Protein AF-A0A930SNF2-F1 (afdb_monomer)

Mean predicted aligned error: 8.28 Å

Solvent-accessible surface area (backbone atoms only — not comparable to full-atom values): 6189 Å² total; per-residue (Å²): 136,76,98,61,54,74,67,57,53,51,52,49,52,52,51,51,51,49,52,54,45,64,63,30,57,90,46,80,27,75,88,36,82,74,77,52,73,66,47,58,56,51,40,62,56,51,44,49,54,75,71,43,99,58,90,47,79,69,43,73,51,49,83,80,39,59,67,55,52,53,38,48,51,53,49,43,62,69,77,59,52,85,65,78,75,76,75,89,83,75,73,77,95,73,81,94,124

Foldseek 3Di:
DDPDDPVVVVVVVVVVLVVQLVCCPVALENVHPDHDVVLVVLLVVLCCLAPNPDDDPSNVCVVVRVVSVVSNVSVCVVPVDPPDDDPPPDDDPDDPD

Sequence (97 aa):
MGRHSPAEIYDFGRQDLSAVSDFLGDKPFLMGNPPTSIDATAYGFLANLFRASLTSPLTAEASGWENLVAYCDRIEARFWQPAAAWPRSRLPHCLLW

Secondary structure (DSSP, 8-state):
--SS-HHHHHHHHHHHHHHHHHHHTT-SSTTSSS--HHHHHHHHHHHHHHTS---SHHHHTGGG-HHHHHHHHHHHHHH-S--S---TT---S----

Nearest PDB structures (foldseek):
  8bcq-assembly2_B  TM=7.747E-01  e=3.780E-01  Plasmodium berghei ANKA
  8bcq-assembly1_A  TM=7.641E-01  e=5.123E-01  Plasmodium berghei ANKA
  1gsu-assembly1_B  TM=7.949E-01  e=6.533E-01  Gallus gallus
  8bhd-assembly1_C  TM=8.237E-01  e=7.840E-01  Plasmodium berghei ANKA
  1c72-assembly2_D  TM=5.304E-01  e=4.269E-01  Gallus gallus

Radius of gyration: 17.52 Å; Cα contacts (8 Å, |Δi|>4): 46; chains: 1; bounding box: 37×40×35 Å

Structure (mmCIF, N/CA/C/O backbone):
data_AF-A0A930SNF2-F1
#
_entry.id   AF-A0A930SNF2-F1
#
loop_
_atom_site.group_PDB
_atom_site.id
_atom_site.type_symbol
_atom_site.label_atom_id
_atom_site.label_alt_id
_atom_site.label_comp_id
_atom_site.label_asym_id
_atom_site.label_entity_id
_atom_site.label_seq_id
_atom_site.pdbx_PDB_ins_code
_atom_site.Cartn_x
_atom_site.Cartn_y
_atom_site.Cartn_z
_atom_site.occupancy
_atom_site.B_iso_or_equiv
_atom_site.auth_seq_id
_atom_site.auth_comp_id
_atom_site.auth_asym_id
_atom_site.auth_atom_id
_atom_site.pdbx_PDB_model_num
ATOM 1 N N . MET A 1 1 ? 25.012 -4.581 -11.074 1.00 53.66 1 MET A N 1
ATOM 2 C CA . MET A 1 1 ? 23.890 -4.911 -11.979 1.00 53.66 1 MET A CA 1
ATOM 3 C C . MET A 1 1 ? 22.977 -5.892 -11.259 1.00 53.66 1 MET A C 1
ATOM 5 O O . MET A 1 1 ? 23.500 -6.833 -10.670 1.00 53.66 1 MET A O 1
ATOM 9 N N . GLY A 1 2 ? 21.669 -5.620 -11.204 1.00 78.19 2 GLY A N 1
ATOM 10 C CA . GLY A 1 2 ? 20.690 -6.465 -10.506 1.00 78.19 2 GLY A CA 1
ATOM 11 C C . GLY A 1 2 ? 20.460 -7.798 -11.223 1.00 78.19 2 GLY A C 1
ATOM 12 O O . GLY A 1 2 ? 20.642 -7.881 -12.432 1.00 78.19 2 GLY A O 1
ATOM 13 N N . ARG A 1 3 ? 20.084 -8.842 -10.472 1.00 90.88 3 ARG A N 1
ATOM 14 C CA . ARG A 1 3 ? 19.851 -10.206 -10.992 1.00 90.88 3 ARG A CA 1
ATOM 15 C C . ARG A 1 3 ? 18.568 -10.358 -11.818 1.00 90.88 3 ARG A C 1
ATOM 17 O O . ARG A 1 3 ? 18.381 -11.409 -12.415 1.00 90.88 3 ARG A O 1
ATOM 24 N N . HIS A 1 4 ? 17.713 -9.339 -11.830 1.00 92.50 4 HIS A N 1
ATOM 25 C CA . HIS A 1 4 ? 16.408 -9.358 -12.480 1.00 92.50 4 HIS A CA 1
ATOM 26 C C . HIS A 1 4 ? 16.338 -8.280 -13.552 1.00 92.50 4 HIS A C 1
ATOM 28 O O . HIS A 1 4 ? 16.832 -7.162 -13.365 1.00 92.50 4 HIS A O 1
ATOM 34 N N . SER A 1 5 ? 15.718 -8.629 -14.671 1.00 94.62 5 SER A N 1
ATOM 35 C CA . SER A 1 5 ? 15.338 -7.688 -15.711 1.00 94.62 5 SER A CA 1
ATOM 36 C C . SER A 1 5 ? 14.270 -6.712 -15.195 1.00 94.62 5 SER A C 1
ATOM 38 O O . SER A 1 5 ? 13.535 -7.025 -14.256 1.00 94.62 5 SER A O 1
ATOM 40 N N . PRO A 1 6 ? 14.131 -5.530 -15.819 1.00 92.00 6 PRO A N 1
ATOM 41 C CA . PRO A 1 6 ? 13.053 -4.605 -15.482 1.00 92.00 6 PRO A CA 1
ATOM 42 C C . PRO A 1 6 ? 11.660 -5.243 -15.568 1.00 92.00 6 PRO A C 1
ATOM 44 O O . PRO A 1 6 ? 10.830 -4.987 -14.705 1.00 92.00 6 PRO A O 1
ATOM 47 N N . ALA A 1 7 ? 11.417 -6.100 -16.565 1.00 92.38 7 ALA A N 1
ATOM 48 C CA . ALA A 1 7 ? 10.141 -6.797 -16.720 1.00 92.38 7 ALA A CA 1
ATOM 49 C C . ALA A 1 7 ? 9.842 -7.714 -15.524 1.00 92.38 7 ALA A C 1
ATOM 51 O O . ALA A 1 7 ? 8.772 -7.608 -14.936 1.00 92.38 7 ALA A O 1
ATOM 52 N N . GLU A 1 8 ? 10.817 -8.525 -15.097 1.00 95.44 8 GLU A N 1
ATOM 53 C CA . GLU A 1 8 ? 10.667 -9.390 -13.917 1.00 95.44 8 GLU A CA 1
ATOM 54 C C . GLU A 1 8 ? 10.400 -8.580 -12.644 1.00 95.44 8 GLU A C 1
ATOM 56 O O . GLU A 1 8 ? 9.564 -8.966 -11.835 1.00 95.44 8 GLU A O 1
ATOM 61 N N . ILE A 1 9 ? 11.059 -7.427 -12.477 1.00 94.69 9 ILE A N 1
ATOM 62 C CA . ILE A 1 9 ? 10.834 -6.545 -11.321 1.00 94.69 9 ILE A CA 1
ATOM 63 C C . ILE A 1 9 ? 9.384 -6.044 -11.286 1.00 94.69 9 ILE A C 1
ATOM 65 O O . ILE A 1 9 ? 8.765 -6.033 -10.221 1.00 94.69 9 ILE A O 1
ATOM 69 N N . TYR A 1 10 ? 8.828 -5.636 -12.430 1.00 93.75 10 TYR A N 1
ATOM 70 C CA . TYR A 1 10 ? 7.435 -5.190 -12.492 1.00 93.75 10 TYR A CA 1
ATOM 71 C C . TYR A 1 10 ? 6.446 -6.340 -12.310 1.00 93.75 10 TYR A C 1
ATOM 73 O O . TYR A 1 10 ? 5.421 -6.151 -11.658 1.00 93.75 10 TYR A O 1
ATOM 81 N N . ASP A 1 11 ? 6.763 -7.533 -12.810 1.00 95.12 11 ASP A N 1
ATOM 82 C CA . ASP A 1 11 ? 5.929 -8.713 -12.593 1.00 95.12 11 ASP A CA 1
ATOM 83 C C . ASP A 1 11 ? 5.905 -9.136 -11.122 1.00 95.12 11 ASP A C 1
ATOM 85 O O . ASP A 1 11 ? 4.839 -9.497 -10.622 1.00 95.12 11 ASP A O 1
ATOM 89 N N . PHE A 1 12 ? 7.027 -9.031 -10.402 1.00 95.62 12 PHE A N 1
ATOM 90 C CA . PHE A 1 12 ? 7.052 -9.232 -8.950 1.00 95.62 12 PHE A CA 1
ATOM 91 C C . PHE A 1 12 ? 6.203 -8.189 -8.229 1.00 95.62 12 PHE A C 1
ATOM 93 O O . PHE A 1 12 ? 5.357 -8.552 -7.421 1.00 95.62 12 PHE A O 1
ATOM 100 N N . GLY A 1 13 ? 6.338 -6.909 -8.589 1.00 94.31 13 GLY A N 1
ATOM 101 C CA . GLY A 1 13 ? 5.506 -5.858 -8.003 1.00 94.31 13 GLY A CA 1
ATOM 102 C C . GLY A 1 13 ? 4.010 -6.079 -8.242 1.00 94.31 13 GLY A C 1
ATOM 103 O O . GLY A 1 13 ? 3.206 -5.876 -7.336 1.00 94.31 13 GLY A O 1
ATOM 104 N N . ARG A 1 14 ? 3.617 -6.555 -9.431 1.00 95.31 14 ARG A N 1
ATOM 105 C CA . ARG A 1 14 ? 2.216 -6.893 -9.723 1.00 95.31 14 ARG A CA 1
ATOM 106 C C . ARG A 1 14 ? 1.730 -8.074 -8.881 1.00 95.31 14 ARG A C 1
ATOM 108 O O . ARG A 1 14 ? 0.609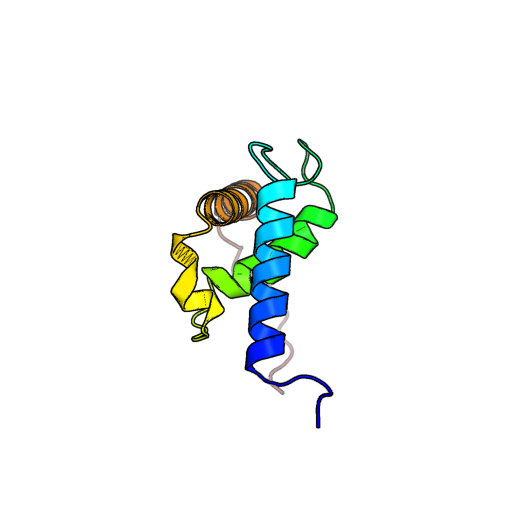 -8.036 -8.380 1.00 95.31 14 ARG A O 1
ATOM 115 N N . GLN A 1 15 ? 2.560 -9.103 -8.710 1.00 96.88 15 GLN A N 1
ATOM 116 C CA . GLN A 1 15 ? 2.242 -10.252 -7.856 1.00 96.88 15 GLN A CA 1
ATOM 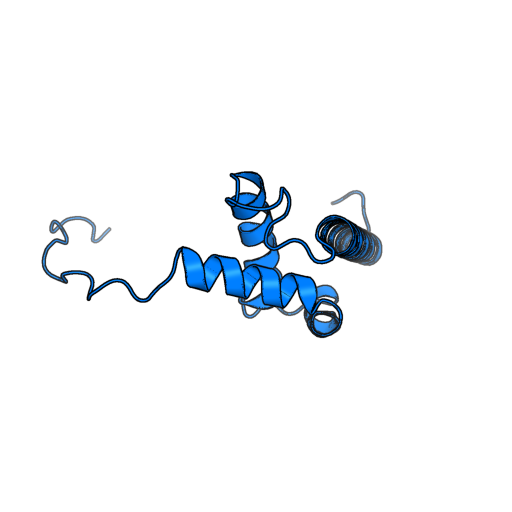117 C C . GLN A 1 15 ? 2.089 -9.839 -6.389 1.00 96.88 15 GLN A C 1
ATOM 119 O O . GLN A 1 15 ? 1.131 -10.262 -5.745 1.00 96.88 15 GLN A O 1
ATOM 124 N N . ASP A 1 16 ? 2.963 -8.965 -5.888 1.00 96.12 16 ASP A N 1
ATOM 125 C CA . ASP A 1 16 ? 2.878 -8.432 -4.528 1.00 96.12 16 ASP A CA 1
ATOM 126 C C . ASP A 1 16 ? 1.583 -7.631 -4.323 1.00 96.12 16 ASP A C 1
ATOM 128 O O . ASP A 1 16 ? 0.874 -7.842 -3.339 1.00 9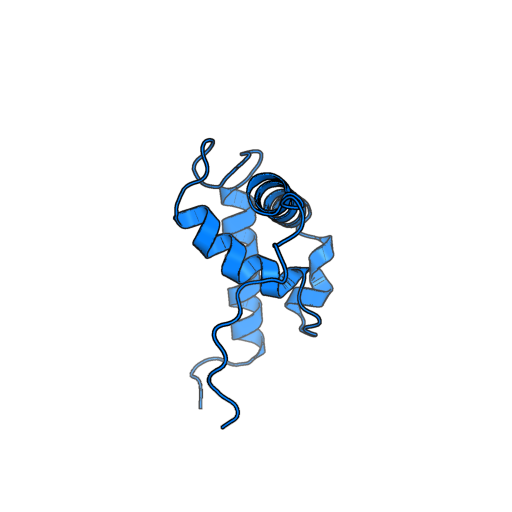6.12 16 ASP A O 1
ATOM 132 N N . LEU A 1 17 ? 1.222 -6.754 -5.270 1.00 96.38 17 LEU A N 1
ATOM 133 C CA . LEU A 1 17 ? -0.037 -6.001 -5.214 1.00 96.38 17 LEU A CA 1
ATOM 134 C C . LEU A 1 17 ? -1.258 -6.923 -5.245 1.00 96.38 17 LEU A C 1
ATOM 136 O O . LEU A 1 17 ? -2.180 -6.723 -4.454 1.00 96.38 17 LEU A O 1
ATOM 140 N N . SER A 1 18 ? -1.241 -7.959 -6.091 1.00 96.94 18 SER A N 1
ATOM 141 C CA . SER A 1 18 ? -2.297 -8.977 -6.122 1.00 96.94 18 SER A CA 1
ATOM 142 C C . SER A 1 18 ? -2.425 -9.670 -4.776 1.00 96.94 18 SER A C 1
ATOM 144 O O . SER A 1 18 ? -3.508 -9.699 -4.207 1.00 96.94 18 SER A O 1
ATOM 146 N N . ALA A 1 19 ? -1.316 -10.151 -4.217 1.00 98.00 19 ALA A N 1
ATOM 147 C CA . ALA A 1 19 ? -1.324 -10.857 -2.946 1.00 98.00 19 ALA A CA 1
ATOM 148 C C . ALA A 1 19 ? -1.835 -9.976 -1.797 1.00 98.00 19 ALA A C 1
ATOM 150 O O . ALA A 1 19 ? -2.609 -10.443 -0.963 1.00 98.00 19 ALA A O 1
ATOM 151 N N . VAL A 1 20 ? -1.438 -8.699 -1.748 1.00 97.81 20 VAL A N 1
ATOM 152 C CA . VAL A 1 20 ? -1.930 -7.755 -0.733 1.00 97.81 20 VAL A CA 1
ATOM 153 C C . VAL A 1 20 ? -3.412 -7.449 -0.940 1.00 97.81 20 VAL A C 1
ATOM 155 O O . VAL A 1 20 ? -4.155 -7.414 0.039 1.00 97.81 20 VAL A O 1
ATOM 158 N N . SER A 1 21 ? -3.851 -7.260 -2.185 1.00 98.06 21 SER A N 1
ATOM 159 C CA . SER A 1 21 ? -5.257 -7.048 -2.541 1.00 98.06 21 SER A CA 1
ATOM 160 C C . SER A 1 21 ? 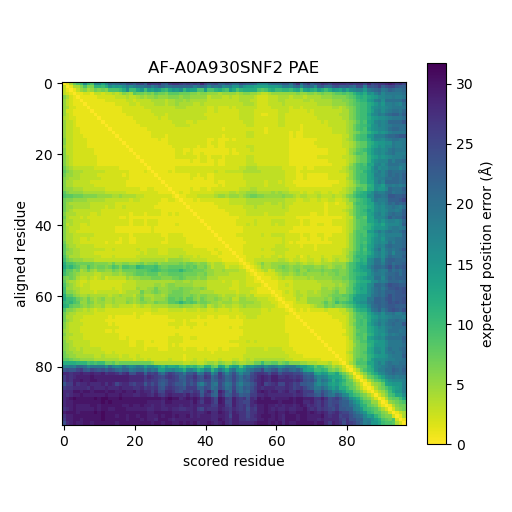-6.128 -8.231 -2.115 1.00 98.06 21 SER A C 1
ATOM 162 O O . SER A 1 21 ? -7.103 -8.048 -1.384 1.00 98.06 21 SER A O 1
ATOM 164 N N . ASP A 1 22 ? -5.726 -9.446 -2.487 1.00 98.31 22 ASP A N 1
ATOM 165 C CA . ASP A 1 22 ? -6.423 -10.688 -2.158 1.00 98.31 22 ASP A CA 1
ATOM 166 C C . ASP A 1 22 ? -6.436 -10.926 -0.647 1.00 98.31 22 ASP A C 1
ATOM 168 O O . ASP A 1 22 ? -7.462 -11.282 -0.064 1.00 98.31 22 ASP A O 1
ATOM 172 N N . PHE A 1 23 ? -5.301 -10.688 0.018 1.00 98.38 23 PHE A N 1
ATOM 173 C CA . PHE A 1 23 ? -5.211 -10.825 1.463 1.00 98.38 23 PHE A CA 1
ATOM 174 C C . PHE A 1 23 ? -6.072 -9.794 2.185 1.00 98.38 23 PHE A C 1
ATOM 176 O O . PHE A 1 23 ? -6.663 -10.132 3.210 1.00 98.38 23 PHE A O 1
ATOM 183 N N . LEU A 1 24 ? -6.144 -8.552 1.703 1.00 98.56 24 LEU A N 1
ATOM 184 C CA . LEU A 1 24 ? -7.008 -7.521 2.269 1.00 98.56 24 LEU A CA 1
ATOM 185 C C . LEU A 1 24 ? -8.483 -7.900 2.093 1.00 98.56 24 LEU A C 1
ATOM 187 O O . LEU A 1 24 ? -9.233 -7.853 3.072 1.00 98.56 24 LEU A O 1
ATOM 191 N N . GLY A 1 25 ? -8.882 -8.296 0.882 1.00 97.81 25 GLY A N 1
ATOM 192 C CA . GLY A 1 25 ? -10.276 -8.549 0.527 1.00 97.81 25 GLY A CA 1
ATOM 193 C C . GLY A 1 25 ? -11.173 -7.383 0.953 1.00 97.81 25 GLY A C 1
ATOM 194 O O . GLY A 1 25 ? -10.854 -6.219 0.704 1.00 97.81 25 GLY A O 1
ATOM 195 N N . ASP A 1 26 ? -12.244 -7.699 1.681 1.00 97.31 26 ASP A N 1
ATOM 196 C CA . ASP A 1 26 ? -13.199 -6.716 2.212 1.00 97.31 26 ASP A CA 1
ATOM 197 C C . ASP A 1 26 ? -12.839 -6.191 3.616 1.00 97.31 26 ASP A C 1
ATOM 199 O O . ASP A 1 26 ? -13.615 -5.462 4.243 1.00 97.31 26 ASP A O 1
ATOM 203 N N . LYS A 1 27 ? -11.679 -6.573 4.171 1.00 98.25 27 LYS A N 1
ATOM 204 C CA . LYS A 1 27 ? -11.298 -6.150 5.525 1.00 98.25 27 LYS A CA 1
ATOM 205 C C . LYS A 1 27 ? -11.009 -4.644 5.563 1.00 98.25 27 LYS A C 1
ATOM 207 O O . LYS A 1 27 ? -10.421 -4.086 4.634 1.00 98.25 27 LYS A O 1
ATOM 212 N N . PRO A 1 28 ? -11.329 -3.964 6.681 1.00 97.56 28 PRO A N 1
ATOM 213 C CA . PRO A 1 28 ? -10.998 -2.551 6.827 1.00 97.56 28 PRO A CA 1
ATOM 214 C C . PRO A 1 28 ? -9.480 -2.320 6.837 1.00 97.56 28 PRO A C 1
ATOM 216 O O . PRO A 1 28 ? -9.023 -1.381 6.181 1.00 97.56 28 PRO A O 1
ATOM 219 N N . PHE A 1 29 ? -8.721 -3.195 7.511 1.00 98.31 29 PHE A N 1
ATOM 220 C CA . PHE A 1 29 ? -7.255 -3.225 7.527 1.00 98.31 29 PHE A CA 1
ATOM 221 C C . PHE A 1 29 ? -6.728 -4.667 7.408 1.00 98.31 29 PHE A C 1
ATOM 223 O O . PHE A 1 29 ? -7.502 -5.620 7.534 1.00 98.31 29 PHE A O 1
ATOM 230 N N . LEU A 1 30 ? -5.425 -4.859 7.172 1.00 98.12 30 LEU A N 1
ATOM 231 C CA . LEU A 1 30 ? -4.846 -6.163 6.803 1.00 98.12 30 LEU A CA 1
ATOM 232 C C . LEU A 1 30 ? -5.132 -7.260 7.841 1.00 98.12 30 LEU A C 1
ATOM 234 O O . LEU A 1 30 ? -5.443 -8.398 7.477 1.00 98.12 30 LEU A O 1
ATOM 238 N N . MET A 1 31 ? -5.116 -6.896 9.126 1.00 97.62 31 MET A N 1
ATOM 239 C CA . MET A 1 31 ? -5.426 -7.784 10.255 1.00 97.62 31 MET A CA 1
ATOM 240 C C . MET A 1 31 ? -6.810 -7.528 10.880 1.00 97.62 31 MET A C 1
ATOM 242 O O . MET A 1 31 ? -7.072 -7.945 12.005 1.00 97.62 31 MET A O 1
ATOM 246 N N . GLY A 1 32 ? -7.718 -6.857 10.167 1.00 96.19 32 GLY A N 1
ATOM 247 C CA . GLY A 1 32 ? -9.044 -6.500 10.676 1.00 96.19 32 GLY A CA 1
ATOM 248 C C . GLY A 1 32 ? -9.067 -5.097 11.275 1.00 96.19 32 GLY A C 1
ATOM 249 O O . GLY A 1 32 ? -8.623 -4.163 10.631 1.00 96.19 32 GLY A O 1
ATOM 250 N N . ASN A 1 33 ? -9.640 -4.910 12.462 1.00 94.31 33 ASN A N 1
ATOM 251 C CA . ASN A 1 33 ? -9.712 -3.615 13.149 1.00 94.31 33 ASN A CA 1
ATOM 252 C C . ASN A 1 33 ? -9.442 -3.842 14.646 1.00 94.31 33 ASN A C 1
ATOM 254 O O . ASN A 1 33 ? -10.067 -4.743 15.210 1.00 94.31 33 ASN A O 1
ATOM 258 N N . PRO A 1 34 ? -8.577 -3.057 15.319 1.00 95.69 34 PRO A N 1
ATOM 259 C CA . PRO A 1 34 ? -7.855 -1.858 14.857 1.00 95.69 34 PRO A CA 1
ATOM 260 C C . PRO A 1 34 ? -6.718 -2.138 13.853 1.00 95.69 34 PRO A C 1
ATOM 262 O O . PRO A 1 34 ? -6.275 -3.281 13.757 1.00 95.69 34 PRO A O 1
ATOM 265 N N . PRO A 1 35 ? -6.232 -1.113 13.115 1.00 97.31 35 PRO A N 1
ATOM 266 C CA . PRO A 1 35 ? -5.037 -1.260 12.286 1.00 97.31 35 PRO A CA 1
ATOM 267 C C . PRO A 1 35 ? -3.813 -1.577 13.151 1.00 97.31 35 PRO A C 1
ATOM 269 O O . PRO A 1 35 ? -3.718 -1.158 14.308 1.00 97.31 35 PRO A O 1
ATOM 272 N N . THR A 1 36 ? -2.863 -2.292 12.563 1.00 97.75 36 THR A N 1
ATOM 273 C CA . THR A 1 36 ? -1.632 -2.763 13.207 1.00 97.75 36 THR A CA 1
ATOM 274 C C . THR A 1 36 ? -0.396 -2.117 12.579 1.00 97.75 36 THR A C 1
ATOM 276 O O . THR A 1 36 ? -0.491 -1.364 11.611 1.00 97.75 36 THR A O 1
ATOM 279 N N . SER A 1 37 ? 0.799 -2.418 13.096 1.00 97.81 37 SER A N 1
ATOM 280 C CA . SER A 1 37 ? 2.055 -1.952 12.489 1.00 97.81 37 SER A CA 1
ATOM 281 C C . SER A 1 37 ? 2.239 -2.429 11.045 1.00 97.81 37 SER A C 1
ATOM 283 O O . SER A 1 37 ? 2.856 -1.721 10.253 1.00 97.81 37 SER A O 1
ATOM 285 N N . ILE A 1 38 ? 1.660 -3.579 10.681 1.00 97.81 38 ILE A N 1
ATOM 286 C CA . ILE A 1 38 ? 1.679 -4.094 9.306 1.00 97.81 38 ILE A CA 1
ATOM 287 C C . ILE A 1 38 ? 0.992 -3.104 8.362 1.00 97.81 38 ILE A C 1
ATOM 289 O O . ILE A 1 38 ? 1.471 -2.883 7.252 1.00 97.81 38 ILE A O 1
ATOM 293 N N . ASP A 1 39 ? -0.077 -2.450 8.819 1.00 98.25 39 ASP A N 1
ATOM 294 C CA . ASP A 1 39 ? -0.799 -1.472 8.014 1.00 98.25 39 ASP A CA 1
ATOM 295 C C . ASP A 1 39 ? 0.019 -0.204 7.764 1.00 98.25 39 ASP A C 1
ATOM 297 O O . ASP A 1 39 ? 0.013 0.332 6.659 1.00 98.25 39 ASP A O 1
ATOM 301 N N . ALA A 1 40 ? 0.796 0.237 8.757 1.00 97.38 40 ALA A N 1
ATOM 302 C CA . ALA A 1 40 ? 1.721 1.353 8.580 1.00 97.38 40 ALA A CA 1
ATOM 303 C C . ALA A 1 40 ? 2.814 1.024 7.546 1.00 97.38 40 ALA A C 1
ATOM 305 O O . ALA A 1 40 ? 3.142 1.860 6.703 1.00 97.38 40 ALA A O 1
ATOM 306 N N . THR A 1 41 ? 3.351 -0.201 7.576 1.00 97.81 41 THR A N 1
ATOM 307 C CA . THR A 1 41 ? 4.337 -0.663 6.591 1.00 97.81 41 THR A CA 1
ATOM 308 C C . THR A 1 41 ? 3.736 -0.751 5.190 1.00 97.81 41 THR A C 1
ATOM 310 O O . THR A 1 41 ? 4.303 -0.182 4.260 1.00 97.81 41 THR A O 1
ATOM 313 N N . ALA A 1 42 ? 2.587 -1.414 5.033 1.00 97.62 42 ALA A N 1
ATOM 314 C CA . ALA A 1 42 ? 1.923 -1.560 3.740 1.00 97.62 42 ALA A CA 1
ATOM 315 C C . ALA A 1 42 ? 1.552 -0.198 3.138 1.00 97.62 42 ALA A C 1
ATOM 317 O O . ALA A 1 42 ? 1.850 0.064 1.973 1.00 97.62 42 ALA A O 1
ATOM 318 N N . TYR A 1 43 ? 0.995 0.706 3.950 1.00 97.31 43 TYR A N 1
ATOM 319 C CA . TYR A 1 43 ? 0.705 2.075 3.531 1.00 97.31 43 TYR A CA 1
ATOM 320 C C . TYR A 1 43 ? 1.953 2.812 3.037 1.00 97.31 43 TYR A C 1
ATOM 322 O O . TYR A 1 43 ? 1.884 3.483 2.014 1.00 97.31 43 TYR A O 1
ATOM 330 N N . GLY A 1 44 ? 3.103 2.662 3.702 1.00 95.38 44 GLY A N 1
ATOM 331 C CA . GLY A 1 44 ? 4.350 3.299 3.269 1.00 95.38 44 GLY A CA 1
ATOM 332 C C . GLY A 1 44 ? 4.740 2.953 1.828 1.00 95.38 44 GLY A C 1
ATOM 333 O O . GLY A 1 44 ? 5.199 3.823 1.089 1.00 95.38 44 GLY A O 1
ATOM 334 N N . PHE A 1 45 ? 4.506 1.715 1.390 1.00 94.44 45 PHE A N 1
ATOM 335 C CA . PHE A 1 45 ? 4.740 1.313 0.001 1.00 94.44 45 PHE A CA 1
ATOM 336 C C . PHE A 1 45 ? 3.612 1.768 -0.932 1.00 94.44 45 PHE A C 1
ATOM 338 O O . PHE A 1 45 ? 3.877 2.389 -1.962 1.00 94.44 45 PHE A O 1
ATOM 345 N N . LEU A 1 46 ? 2.355 1.516 -0.560 1.00 95.38 46 LEU A N 1
ATOM 346 C CA . LEU A 1 46 ? 1.192 1.807 -1.405 1.00 95.38 46 LEU A CA 1
ATOM 347 C C . LEU A 1 46 ? 0.978 3.310 -1.626 1.00 95.38 46 LEU A C 1
ATOM 349 O O . LEU A 1 46 ? 0.628 3.727 -2.727 1.00 95.38 46 LEU A O 1
ATOM 353 N N . ALA A 1 47 ? 1.257 4.151 -0.631 1.00 93.19 47 ALA A N 1
ATOM 354 C CA . ALA A 1 47 ? 1.161 5.601 -0.772 1.00 93.19 47 ALA A CA 1
ATOM 355 C C . ALA A 1 47 ? 2.156 6.140 -1.811 1.00 93.19 47 ALA A C 1
ATOM 357 O O . ALA A 1 47 ? 1.821 7.041 -2.574 1.00 93.19 47 ALA A O 1
ATOM 358 N N . ASN A 1 48 ? 3.358 5.561 -1.911 1.00 90.19 48 ASN A N 1
ATOM 359 C CA . ASN A 1 48 ? 4.295 5.930 -2.974 1.00 90.19 48 ASN A CA 1
ATOM 360 C C . ASN A 1 48 ? 3.778 5.527 -4.359 1.00 90.19 48 ASN A C 1
ATOM 362 O O . ASN A 1 48 ? 4.029 6.232 -5.330 1.00 90.19 48 ASN A O 1
ATOM 366 N N . LEU A 1 49 ? 3.035 4.425 -4.456 1.00 90.69 49 LEU A N 1
ATOM 367 C CA . LEU A 1 49 ? 2.447 3.996 -5.718 1.00 90.69 49 LEU A CA 1
ATOM 368 C C . LEU A 1 49 ? 1.258 4.879 -6.131 1.00 90.69 49 LEU A C 1
ATOM 370 O O . LEU A 1 49 ? 1.144 5.242 -7.296 1.00 90.69 49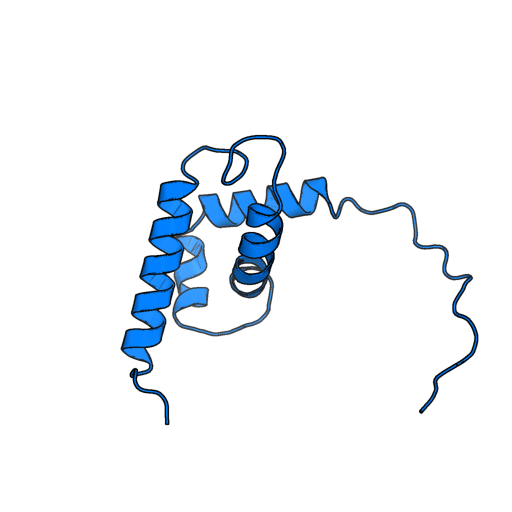 LEU A O 1
ATOM 374 N N . PHE A 1 50 ? 0.383 5.241 -5.190 1.00 90.00 50 PHE A N 1
ATOM 375 C CA . PHE A 1 50 ? -0.889 5.900 -5.510 1.00 90.00 50 PHE A CA 1
ATOM 376 C C . PHE A 1 50 ? -0.913 7.417 -5.298 1.00 90.00 50 PHE A C 1
ATOM 378 O O . PHE A 1 50 ? -1.798 8.082 -5.834 1.00 90.00 50 PHE A O 1
ATOM 385 N N . ARG A 1 51 ? -0.008 7.980 -4.488 1.00 87.12 51 ARG A N 1
ATOM 386 C CA . ARG A 1 51 ? -0.011 9.412 -4.122 1.00 87.12 51 ARG A CA 1
ATOM 387 C C . ARG A 1 51 ? 1.187 10.177 -4.652 1.00 87.12 51 ARG A C 1
ATOM 389 O O . ARG A 1 51 ? 1.082 11.382 -4.871 1.00 87.12 51 ARG A O 1
ATOM 396 N N . ALA A 1 52 ? 2.329 9.517 -4.823 1.00 85.81 52 ALA A N 1
ATOM 397 C CA . ALA A 1 52 ? 3.500 10.179 -5.373 1.00 85.81 52 ALA A CA 1
ATOM 398 C C . ALA A 1 52 ? 3.374 10.315 -6.897 1.00 85.81 52 ALA A C 1
ATOM 400 O O . ALA A 1 52 ? 2.834 9.443 -7.575 1.00 85.81 52 ALA A O 1
ATOM 401 N N . SER A 1 53 ? 3.936 11.388 -7.454 1.00 83.56 53 SER A N 1
ATOM 402 C CA . SER A 1 53 ? 3.997 11.622 -8.903 1.00 83.56 53 SER A CA 1
ATOM 403 C C . SER A 1 53 ? 5.069 10.749 -9.576 1.00 83.56 53 SER A C 1
ATOM 405 O O . SER A 1 53 ? 5.986 11.260 -10.219 1.00 83.56 53 SER A O 1
ATOM 407 N N . LEU A 1 54 ? 4.990 9.428 -9.392 1.00 82.75 54 LEU A N 1
ATOM 408 C CA . LEU A 1 54 ? 5.901 8.448 -9.979 1.00 82.75 54 LEU A CA 1
ATOM 409 C C . LEU A 1 54 ? 5.289 7.839 -11.242 1.00 82.75 54 LEU A C 1
ATOM 411 O O . LEU A 1 54 ? 4.147 7.382 -11.255 1.00 82.75 54 LEU A O 1
ATOM 415 N N . THR A 1 55 ? 6.070 7.793 -12.319 1.00 87.19 55 THR A N 1
ATOM 416 C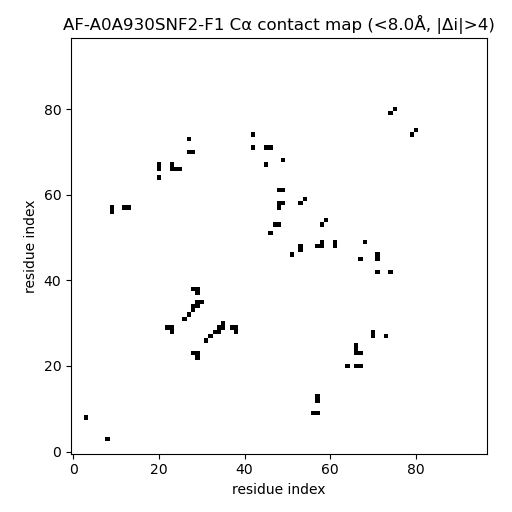 CA . THR A 1 55 ? 5.661 7.140 -13.570 1.00 87.19 55 THR A CA 1
ATOM 417 C C . THR A 1 55 ? 6.334 5.778 -13.679 1.00 87.19 55 THR A C 1
ATOM 419 O O . THR A 1 55 ? 7.559 5.689 -13.728 1.00 87.19 55 THR A O 1
ATOM 422 N N . SER A 1 56 ? 5.540 4.710 -13.708 1.00 87.94 56 SER A N 1
ATOM 423 C CA . SER A 1 56 ? 5.997 3.337 -13.911 1.00 87.94 56 SER A CA 1
ATOM 424 C C . SER A 1 56 ? 4.871 2.478 -14.501 1.00 87.94 56 SER A C 1
ATOM 426 O O . SER A 1 56 ? 3.703 2.858 -14.392 1.00 87.94 56 SER A O 1
ATOM 428 N N . PRO A 1 57 ? 5.179 1.300 -15.072 1.00 90.44 57 PRO A N 1
ATOM 429 C CA . PRO A 1 57 ? 4.156 0.333 -15.472 1.00 90.44 57 PRO A CA 1
ATOM 430 C C . PRO A 1 57 ? 3.146 0.012 -14.357 1.00 90.44 57 PRO A C 1
ATOM 432 O O . PRO A 1 57 ? 1.955 -0.070 -14.624 1.00 90.44 57 PRO A O 1
ATOM 435 N N . LEU A 1 58 ? 3.591 -0.071 -13.097 1.00 88.19 58 LEU A N 1
ATOM 436 C CA . LEU A 1 58 ? 2.703 -0.340 -11.960 1.00 88.19 58 LEU A CA 1
ATOM 437 C C . LEU A 1 58 ? 1.770 0.833 -11.638 1.00 88.19 58 LEU A C 1
ATOM 439 O O . LEU A 1 58 ? 0.619 0.610 -11.279 1.00 88.19 58 LEU A O 1
ATOM 443 N N . THR A 1 59 ? 2.232 2.081 -11.785 1.00 88.00 59 THR A N 1
ATOM 444 C CA . THR A 1 59 ? 1.371 3.253 -11.544 1.00 88.00 59 THR A CA 1
ATOM 445 C C . THR A 1 59 ? 0.363 3.470 -12.672 1.00 88.00 59 THR A C 1
ATOM 447 O O . THR A 1 59 ? -0.713 4.007 -12.426 1.00 88.00 59 THR A O 1
ATOM 450 N N . ALA A 1 60 ? 0.649 2.986 -13.886 1.00 87.19 60 ALA A N 1
ATOM 451 C CA . ALA A 1 60 ? -0.306 2.980 -14.997 1.00 87.19 60 ALA A CA 1
ATOM 452 C C . ALA A 1 60 ? -1.481 2.003 -14.785 1.00 87.19 60 ALA A C 1
ATOM 454 O O . ALA A 1 60 ? -2.570 2.236 -15.302 1.00 87.19 60 ALA A O 1
ATOM 455 N N . GLU A 1 61 ? -1.281 0.941 -14.001 1.00 86.25 61 GLU A N 1
ATOM 456 C CA . GLU A 1 61 ? -2.302 -0.068 -13.675 1.00 86.25 61 GLU A CA 1
ATOM 457 C C . GLU A 1 61 ? -3.055 0.243 -12.367 1.00 86.25 61 GLU A C 1
ATOM 459 O O . GLU A 1 61 ? -3.859 -0.563 -11.901 1.00 86.25 61 GLU A O 1
ATOM 464 N N . ALA A 1 62 ? -2.824 1.417 -11.764 1.00 80.94 62 ALA A N 1
ATOM 465 C CA . ALA A 1 62 ? -3.364 1.784 -10.454 1.00 80.94 62 ALA A CA 1
ATOM 466 C C . ALA A 1 62 ? -4.899 1.695 -10.359 1.00 80.94 62 ALA A C 1
ATOM 468 O O . ALA A 1 62 ? -5.425 1.362 -9.299 1.00 80.94 62 ALA A O 1
ATOM 469 N N . SER A 1 63 ? -5.618 1.946 -11.459 1.00 79.75 63 SER A N 1
ATOM 470 C CA . SER A 1 63 ? -7.084 1.863 -11.506 1.00 79.75 63 SER A CA 1
ATOM 471 C C . SER A 1 63 ? -7.637 0.455 -11.264 1.00 79.75 63 SER A C 1
ATOM 473 O O . SER A 1 63 ? -8.805 0.332 -10.918 1.00 79.75 63 SER A O 1
ATOM 475 N N . GLY A 1 64 ? -6.826 -0.599 -11.410 1.00 89.25 64 GLY A N 1
ATOM 476 C CA . GLY A 1 64 ? -7.235 -1.978 -11.125 1.00 89.25 64 GLY A CA 1
ATOM 477 C C . GLY A 1 64 ? -7.256 -2.343 -9.636 1.00 89.25 64 GLY A C 1
ATOM 478 O O . GLY A 1 64 ? -7.719 -3.424 -9.287 1.00 89.25 64 GLY A O 1
ATOM 479 N N . TRP A 1 65 ? -6.768 -1.463 -8.755 1.00 94.38 65 TRP A N 1
ATOM 480 C CA . TRP A 1 65 ? -6.535 -1.752 -7.335 1.00 94.38 65 TRP A CA 1
ATOM 481 C C . TRP A 1 65 ? -7.450 -0.941 -6.408 1.00 94.38 65 TRP A C 1
ATOM 483 O O . TRP A 1 65 ? -7.000 -0.369 -5.413 1.00 94.38 65 TRP A O 1
ATOM 493 N N . GLU A 1 66 ? -8.744 -0.866 -6.731 1.00 95.50 66 GLU A N 1
ATOM 494 C CA . GLU A 1 66 ? -9.717 -0.017 -6.023 1.00 95.50 66 GLU A CA 1
ATOM 495 C C . GLU A 1 66 ? -9.772 -0.284 -4.508 1.00 95.50 66 GLU A C 1
ATOM 497 O O . GLU A 1 66 ? -9.840 0.652 -3.710 1.00 95.50 66 GLU A O 1
ATOM 502 N N . ASN A 1 67 ? -9.685 -1.548 -4.085 1.00 97.56 67 ASN A N 1
ATOM 503 C CA . ASN A 1 67 ? -9.682 -1.918 -2.667 1.00 97.56 67 ASN A CA 1
ATOM 504 C C . ASN A 1 67 ? -8.427 -1.418 -1.927 1.00 97.56 67 ASN A C 1
ATOM 506 O O . ASN A 1 67 ? -8.534 -1.001 -0.771 1.00 97.56 67 ASN A O 1
ATOM 510 N N . LEU A 1 68 ? -7.262 -1.412 -2.587 1.00 97.75 68 LEU A N 1
ATOM 511 C CA . LEU A 1 68 ? -6.011 -0.880 -2.044 1.00 97.75 68 LEU A CA 1
ATOM 512 C C . LEU A 1 68 ? -6.029 0.649 -1.986 1.00 97.75 68 LEU A C 1
ATOM 514 O O . LEU A 1 68 ? -5.567 1.228 -1.003 1.00 97.75 68 LEU A O 1
ATOM 518 N N . VAL A 1 69 ? -6.614 1.307 -2.991 1.00 96.12 69 VAL A N 1
ATOM 519 C CA . VAL A 1 69 ? -6.832 2.762 -2.973 1.00 96.12 69 VAL A CA 1
ATOM 520 C C . VAL A 1 69 ? -7.737 3.138 -1.798 1.00 96.12 69 VAL A C 1
ATOM 522 O O . VAL A 1 69 ? -7.346 3.949 -0.959 1.00 96.12 69 VAL A O 1
ATOM 525 N N . ALA A 1 70 ? -8.887 2.471 -1.663 1.00 96.81 70 ALA A N 1
ATOM 526 C CA . ALA A 1 70 ? -9.810 2.695 -0.555 1.00 96.81 70 ALA A CA 1
ATOM 527 C C . ALA A 1 70 ? -9.176 2.376 0.812 1.00 96.81 70 ALA A C 1
ATOM 529 O O . ALA A 1 70 ? -9.515 2.986 1.826 1.00 96.81 70 ALA A O 1
ATOM 530 N N . TYR A 1 71 ? -8.262 1.407 0.869 1.00 97.56 71 TYR A N 1
ATOM 531 C CA . TYR A 1 71 ? -7.483 1.100 2.066 1.00 97.56 71 TYR A CA 1
ATOM 532 C C . TYR A 1 71 ? -6.536 2.240 2.460 1.00 97.56 71 TYR A C 1
ATOM 534 O O . TYR A 1 71 ? -6.537 2.639 3.628 1.00 97.56 71 TYR A O 1
ATOM 542 N N . CYS A 1 72 ? -5.798 2.818 1.507 1.00 96.38 72 CYS A N 1
ATOM 543 C CA . CYS A 1 72 ? -4.991 4.017 1.747 1.00 96.38 72 CYS A CA 1
ATOM 544 C C . CYS A 1 72 ? -5.856 5.191 2.228 1.00 96.38 72 CYS A C 1
ATOM 546 O O . CYS A 1 72 ? -5.511 5.819 3.229 1.00 96.38 72 CYS A O 1
ATOM 548 N N . ASP A 1 73 ? -7.016 5.420 1.601 1.00 95.81 73 ASP A N 1
ATOM 549 C CA . ASP A 1 73 ? -7.959 6.471 2.010 1.00 95.81 73 ASP A CA 1
ATOM 550 C C . ASP A 1 73 ? -8.407 6.299 3.473 1.00 95.81 73 ASP A C 1
ATOM 552 O O . ASP A 1 73 ? -8.455 7.265 4.236 1.00 95.81 73 ASP A O 1
ATOM 556 N N . ARG A 1 74 ? -8.691 5.061 3.912 1.00 96.75 74 ARG A N 1
ATOM 557 C CA . ARG A 1 74 ? -9.068 4.766 5.309 1.00 96.75 74 ARG A CA 1
ATOM 558 C C . ARG A 1 74 ? -7.942 5.065 6.299 1.00 96.75 74 ARG A C 1
ATOM 560 O O . ARG A 1 74 ? -8.218 5.556 7.395 1.00 96.75 74 ARG A O 1
ATOM 567 N N . ILE A 1 75 ? -6.694 4.753 5.948 1.00 96.06 75 ILE A N 1
ATOM 568 C CA . ILE A 1 75 ? -5.526 5.037 6.797 1.00 96.06 75 ILE A CA 1
ATOM 569 C C . ILE A 1 75 ? -5.321 6.549 6.914 1.00 96.06 75 ILE A C 1
ATOM 571 O O . ILE A 1 75 ? -5.212 7.066 8.029 1.00 96.06 75 ILE A O 1
ATOM 575 N N . GLU A 1 76 ? -5.350 7.268 5.794 1.00 94.69 76 GLU A N 1
ATOM 576 C CA . GLU A 1 76 ? -5.236 8.729 5.759 1.00 94.69 76 GLU A CA 1
ATOM 577 C C . GLU A 1 76 ? -6.354 9.396 6.569 1.00 94.69 76 GLU A C 1
ATOM 579 O O . GLU A 1 76 ? -6.081 10.207 7.452 1.00 94.69 76 GLU A O 1
ATOM 584 N N . ALA A 1 77 ? -7.610 8.987 6.375 1.00 93.81 77 ALA A N 1
ATOM 585 C CA . ALA A 1 77 ? -8.747 9.518 7.126 1.00 93.81 77 ALA A CA 1
ATOM 586 C C . ALA A 1 77 ? -8.669 9.231 8.637 1.00 93.81 77 ALA A C 1
ATOM 588 O O . ALA A 1 77 ? -9.272 9.944 9.442 1.00 93.81 77 ALA A O 1
ATOM 589 N N . ARG A 1 78 ? -7.950 8.183 9.055 1.00 93.44 78 ARG A N 1
ATOM 590 C CA . ARG A 1 78 ? -7.783 7.838 10.471 1.00 93.44 78 ARG A CA 1
ATOM 591 C C . ARG A 1 78 ? -6.632 8.594 11.132 1.00 93.44 78 ARG A C 1
ATOM 593 O O . ARG A 1 78 ? -6.790 9.029 12.269 1.00 93.44 78 ARG A O 1
ATOM 600 N N . PHE A 1 79 ? -5.488 8.709 10.461 1.00 92.19 79 PHE A N 1
ATOM 601 C CA . PHE A 1 79 ? -4.243 9.212 11.062 1.00 92.19 79 PHE A CA 1
ATOM 602 C C . PHE A 1 79 ? -3.839 10.611 10.587 1.00 92.19 79 PHE A C 1
ATOM 604 O O . PHE A 1 79 ? -3.091 11.294 11.279 1.00 92.19 79 PHE A O 1
ATOM 611 N N . TRP A 1 80 ? -4.351 11.040 9.436 1.00 86.06 80 TRP A N 1
ATOM 612 C CA . TRP A 1 80 ? -4.079 12.323 8.786 1.00 86.06 80 TRP A CA 1
ATOM 613 C C . TRP A 1 80 ? -5.334 13.188 8.657 1.00 86.06 80 TRP A C 1
ATOM 615 O O . TRP A 1 80 ? -5.448 14.019 7.754 1.00 86.06 80 TRP A O 1
ATOM 625 N N . GLN A 1 81 ? -6.270 13.042 9.602 1.00 74.62 81 GLN A N 1
ATOM 626 C CA . GLN A 1 81 ? -7.304 14.058 9.787 1.00 74.62 81 GLN A CA 1
ATOM 627 C C . GLN A 1 81 ? -6.623 15.424 9.881 1.00 74.62 81 GLN A C 1
ATOM 629 O O . GLN A 1 81 ? -5.560 15.503 10.506 1.00 74.62 81 GLN A O 1
ATOM 634 N N . PRO A 1 82 ? -7.184 16.484 9.274 1.00 61.03 82 PRO A N 1
ATOM 635 C CA . PRO A 1 82 ? -6.618 17.816 9.393 1.00 61.03 82 PRO A CA 1
ATOM 636 C C . PRO A 1 82 ? -6.512 18.161 10.878 1.00 61.03 82 PRO A C 1
ATOM 638 O O . PRO A 1 82 ? -7.496 18.501 11.533 1.00 61.03 82 PRO A O 1
ATOM 641 N N . ALA A 1 83 ? -5.309 18.011 11.428 1.00 60.34 83 ALA A N 1
ATOM 642 C CA . ALA A 1 83 ? -5.031 18.394 12.790 1.00 60.34 83 ALA A CA 1
ATOM 643 C C . ALA A 1 83 ? -5.228 19.907 12.860 1.00 60.34 83 ALA A C 1
ATOM 645 O O . ALA A 1 83 ? -4.719 20.648 12.011 1.00 60.34 83 ALA A O 1
ATOM 646 N N . ALA A 1 84 ? -5.993 20.340 13.864 1.00 60.72 84 ALA A N 1
ATOM 647 C CA . ALA A 1 84 ? -6.083 21.720 14.311 1.00 60.72 84 ALA A CA 1
ATOM 648 C C . ALA A 1 84 ? -4.731 22.419 14.111 1.00 60.72 84 ALA A C 1
ATOM 650 O O . ALA A 1 84 ? -3.714 21.904 14.573 1.00 60.72 84 ALA A O 1
ATOM 651 N N . ALA A 1 85 ? -4.751 23.523 13.355 1.00 49.69 85 ALA A N 1
ATOM 652 C CA . ALA A 1 85 ? -3.599 24.283 12.882 1.00 49.69 85 ALA A CA 1
ATOM 653 C C . ALA A 1 85 ? -2.328 24.040 13.709 1.00 49.69 85 ALA A C 1
ATOM 655 O O . ALA A 1 85 ? -2.271 24.418 14.879 1.00 49.69 85 ALA A O 1
ATOM 656 N N . TRP A 1 86 ? -1.306 23.441 13.090 1.00 47.97 86 TRP A N 1
ATOM 657 C CA . TRP A 1 86 ? 0.033 23.389 13.671 1.00 47.97 86 TRP A CA 1
ATOM 658 C C . TRP A 1 86 ? 0.405 24.791 14.185 1.00 47.97 86 TRP A C 1
ATOM 660 O O . TRP A 1 86 ? 0.463 25.726 13.372 1.00 47.97 86 TRP A O 1
ATOM 670 N N . PRO A 1 87 ? 0.629 25.000 15.499 1.00 57.41 87 PRO A N 1
ATOM 671 C CA . PRO A 1 87 ? 1.012 26.307 15.999 1.00 57.41 87 PRO A CA 1
ATOM 672 C C . PRO A 1 87 ? 2.360 26.672 15.384 1.00 57.41 87 PRO A C 1
ATOM 674 O O . PRO A 1 87 ? 3.392 26.084 15.704 1.00 57.41 87 PRO A O 1
ATOM 677 N N . ARG A 1 88 ? 2.364 27.662 14.489 1.00 58.75 88 ARG A N 1
ATOM 678 C CA . ARG A 1 88 ? 3.558 28.168 13.787 1.00 58.75 88 ARG A CA 1
ATOM 679 C C . ARG A 1 88 ? 4.626 28.785 14.716 1.00 58.75 88 ARG A C 1
ATOM 681 O O . ARG A 1 88 ? 5.548 29.422 14.225 1.00 58.75 88 ARG A O 1
ATOM 688 N N . SER A 1 89 ? 4.525 28.634 16.038 1.00 60.72 89 SER A N 1
ATOM 689 C CA . SER A 1 89 ? 5.271 29.424 17.026 1.00 60.72 89 SER A CA 1
ATOM 690 C C . SER A 1 89 ? 6.367 28.685 17.805 1.00 60.72 89 SER A C 1
ATOM 692 O O . SER A 1 89 ? 6.906 29.254 18.751 1.00 60.72 89 SER A O 1
ATOM 694 N N . ARG A 1 90 ? 6.771 27.466 17.424 1.00 55.56 90 ARG A N 1
ATOM 695 C CA . ARG A 1 90 ? 8.006 26.853 17.959 1.00 55.56 90 ARG A CA 1
ATOM 696 C C . ARG A 1 90 ? 8.831 26.171 16.875 1.00 55.56 90 ARG A C 1
ATOM 698 O O . ARG A 1 90 ? 8.847 24.951 16.771 1.00 55.56 90 ARG A O 1
ATOM 705 N N . LEU A 1 91 ? 9.564 26.972 16.112 1.00 57.97 91 LEU A N 1
ATOM 706 C CA . LEU A 1 91 ? 10.843 26.525 15.570 1.00 57.97 91 LEU A CA 1
ATOM 707 C C . LEU A 1 91 ? 11.927 27.104 16.489 1.00 57.97 91 LEU A C 1
ATOM 709 O O . LEU A 1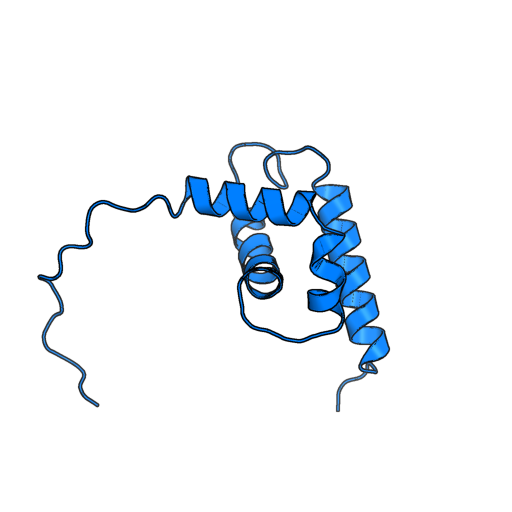 91 ? 12.032 28.329 16.566 1.00 57.97 91 LEU A O 1
ATOM 713 N N . PRO A 1 92 ? 12.699 26.292 17.238 1.00 47.81 92 PRO A N 1
ATOM 714 C CA . PRO A 1 92 ? 13.935 26.793 17.813 1.00 47.81 92 PRO A CA 1
ATOM 715 C C . PRO A 1 92 ? 14.831 27.255 16.661 1.00 47.81 9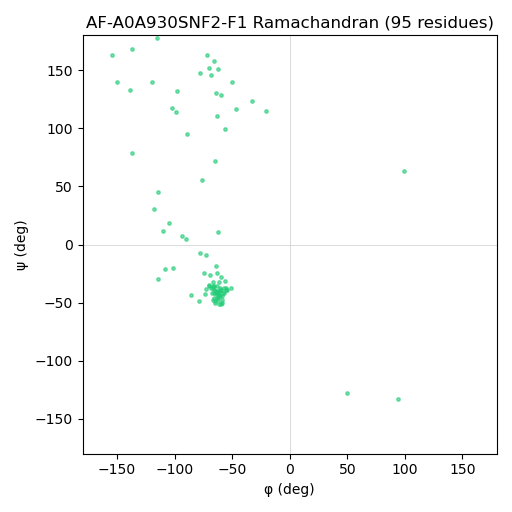2 PRO A C 1
ATOM 717 O O . PRO A 1 92 ? 15.029 26.543 15.679 1.00 47.81 92 PR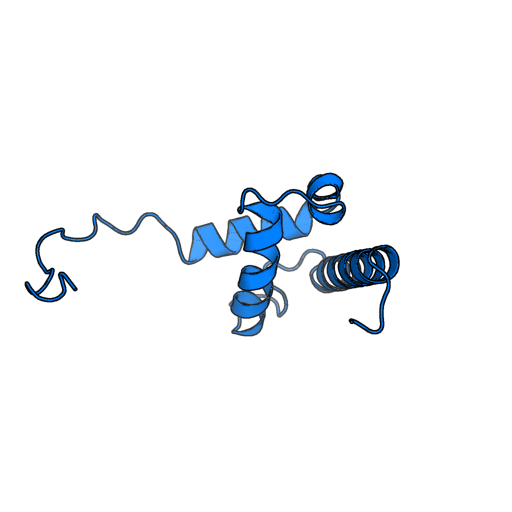O A O 1
ATOM 720 N N . HIS A 1 93 ? 15.315 28.485 16.782 1.00 54.06 93 HIS A N 1
ATOM 721 C CA . HIS A 1 93 ? 16.185 29.170 15.837 1.00 54.06 93 HIS A CA 1
ATOM 722 C C . HIS A 1 93 ? 17.551 28.483 15.717 1.00 54.06 93 HIS A C 1
ATOM 724 O O . HIS A 1 93 ? 18.532 29.021 16.206 1.00 54.06 93 HIS A O 1
ATOM 730 N N . CYS A 1 94 ? 17.648 27.315 15.091 1.00 54.03 94 CYS A N 1
ATOM 731 C CA . CYS A 1 94 ? 18.936 26.753 14.699 1.00 54.03 94 CYS A CA 1
ATOM 732 C C . CYS A 1 94 ? 18.778 25.892 13.448 1.00 54.03 94 CYS A C 1
ATOM 734 O O . CYS A 1 94 ? 17.856 25.086 13.372 1.00 54.03 94 CYS A O 1
ATOM 736 N N . LEU A 1 95 ? 19.769 26.019 12.559 1.00 45.97 95 LEU A N 1
ATOM 737 C CA . LEU A 1 95 ? 20.031 25.252 11.333 1.00 45.97 95 LEU A CA 1
ATOM 738 C C . LEU A 1 95 ? 19.580 25.926 10.025 1.00 45.97 95 LEU A C 1
ATOM 740 O O . LEU A 1 95 ? 18.766 25.414 9.265 1.00 45.97 95 LEU A O 1
ATOM 744 N N . LEU A 1 96 ? 20.200 27.079 9.753 1.00 44.88 96 LEU A N 1
ATOM 745 C CA . LEU A 1 96 ? 20.795 27.337 8.440 1.00 44.88 96 LEU A CA 1
ATOM 746 C C . LEU A 1 96 ? 22.245 26.836 8.495 1.00 44.88 96 LEU A C 1
ATOM 748 O O . LEU A 1 96 ? 23.099 27.556 9.006 1.00 44.88 96 LEU A O 1
ATOM 752 N N . TRP A 1 97 ? 22.469 25.604 8.039 1.00 55.50 97 TRP A N 1
ATOM 753 C CA . TRP A 1 97 ? 23.666 25.119 7.341 1.00 55.50 97 TRP A CA 1
ATOM 754 C C . TRP A 1 97 ? 23.240 23.922 6.497 1.00 55.50 97 TRP A C 1
ATOM 756 O O . TRP A 1 97 ? 22.572 23.030 7.068 1.00 55.50 97 TRP A O 1
#

pLDDT: mean 86.66, std 15.74, range [44.88, 98.56]